Protein AF-A0A6C0L1F7-F1 (afdb_monomer)

Organism: Pseudomonas aeruginosa (NCBI:txid287)

Solvent-accessible surface area (backbone atoms only — not comparable to full-atom values): 3762 Å² total; per-residue (Å²): 130,84,76,80,67,50,62,55,27,34,45,27,31,34,90,88,67,53,73,47,81,43,52,37,88,81,41,93,75,79,81,92,59,61,73,42,71,42,79,40,36,68,91,51,82,80,81,80,76,69,73,83,74,78,84,128

Nearest PDB structures (foldseek):
  2kl7-assembly1_A  TM=4.161E-01  e=5.483E+00  Homo sapiens
  8r6p-assembly1_J  TM=1.983E-01  e=4.807E+00  Mycolicibacterium smegmatis MC2 155

pLDDT: mean 78.55, std 16.98, range [39.19, 94.31]

Sequence (56 aa):
MAEEQKVLAWRVEFEDGSVELWPAEDIKGEPAFGRWVTPLVAGGPAVDQAPEQDGE

Secondary structure (DSSP, 8-state):
------EEEEEEE-TTS-EEEEETTTSSSS---SSEEEEEETTSPP----------

Mean predicted aligned error: 9.12 Å

Structure (mmCIF, N/CA/C/O backbone):
data_AF-A0A6C0L1F7-F1
#
_entry.id   AF-A0A6C0L1F7-F1
#
loop_
_atom_site.group_PDB
_atom_site.id
_atom_site.type_symbol
_atom_site.label_atom_id
_atom_site.label_alt_id
_atom_site.label_comp_id
_atom_site.label_asym_id
_atom_site.label_entity_id
_atom_site.label_seq_id
_atom_site.pdbx_PDB_ins_code
_atom_site.Cartn_x
_atom_site.Cartn_y
_atom_site.Cartn_z
_atom_site.occupancy
_atom_site.B_iso_or_equiv
_atom_site.auth_seq_id
_atom_site.auth_comp_id
_atom_site.auth_asym_id
_atom_site.auth_atom_id
_atom_site.pdbx_PDB_model_num
ATOM 1 N N . MET A 1 1 ? 8.952 4.800 -24.544 1.00 39.19 1 MET A N 1
ATOM 2 C CA . MET A 1 1 ? 9.085 3.537 -23.79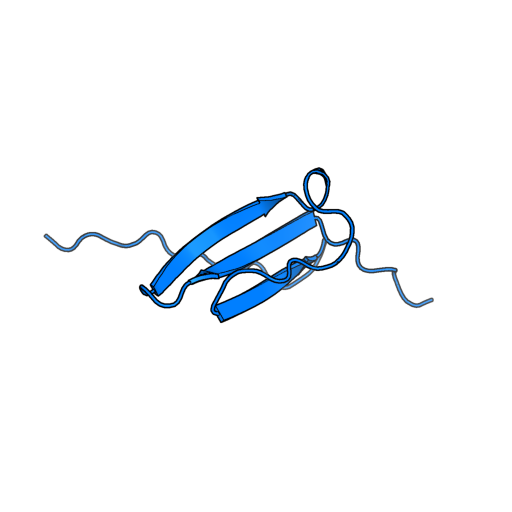5 1.00 39.19 1 MET A CA 1
ATOM 3 C C . MET A 1 1 ? 8.271 3.757 -22.542 1.00 39.19 1 MET A C 1
ATOM 5 O O . MET A 1 1 ? 8.603 4.683 -21.820 1.00 39.19 1 MET A O 1
ATOM 9 N N . ALA A 1 2 ? 7.127 3.091 -22.386 1.00 52.34 2 ALA A N 1
ATOM 10 C CA . ALA A 1 2 ? 6.388 3.198 -21.134 1.00 52.34 2 ALA A CA 1
ATOM 11 C C . ALA A 1 2 ? 7.231 2.450 -20.104 1.00 52.34 2 ALA A C 1
ATOM 13 O O . ALA A 1 2 ? 7.397 1.239 -20.224 1.00 52.34 2 ALA A O 1
ATOM 14 N N . GLU A 1 3 ? 7.883 3.181 -19.206 1.00 57.50 3 GLU A N 1
ATOM 15 C CA . GLU A 1 3 ? 8.529 2.576 -18.050 1.00 57.50 3 GLU A CA 1
ATOM 16 C C . GLU A 1 3 ? 7.440 1.801 -17.317 1.00 57.50 3 GLU A C 1
ATOM 18 O O . GLU A 1 3 ? 6.458 2.382 -16.851 1.00 57.50 3 GLU A O 1
ATOM 23 N N . GLU A 1 4 ? 7.559 0.477 -17.332 1.00 62.28 4 GLU A N 1
ATOM 24 C CA . GLU A 1 4 ? 6.640 -0.411 -16.643 1.00 62.28 4 GLU A CA 1
ATOM 25 C C . GLU A 1 4 ? 6.802 -0.115 -15.150 1.00 62.28 4 GLU A C 1
ATOM 27 O O . GLU A 1 4 ? 7.771 -0.527 -14.512 1.00 62.28 4 GLU A O 1
ATOM 32 N N . GLN A 1 5 ? 5.920 0.740 -14.628 1.00 72.19 5 GLN A N 1
ATOM 33 C CA . GLN A 1 5 ? 5.949 1.201 -13.246 1.00 72.19 5 GLN A CA 1
ATOM 34 C C . GLN A 1 5 ? 5.700 -0.005 -12.346 1.00 72.19 5 GLN A C 1
ATOM 36 O O . GLN A 1 5 ? 4.567 -0.439 -12.141 1.00 72.19 5 GLN A O 1
ATOM 41 N N . LYS A 1 6 ? 6.792 -0.583 -11.841 1.00 84.50 6 LYS A N 1
ATOM 42 C CA . LYS A 1 6 ? 6.743 -1.729 -10.941 1.00 84.50 6 LYS A CA 1
ATOM 43 C C . LYS A 1 6 ? 6.061 -1.303 -9.646 1.00 84.50 6 LYS A C 1
ATOM 45 O O . LYS A 1 6 ? 6.575 -0.440 -8.929 1.00 84.50 6 LYS A O 1
ATOM 50 N N . VAL A 1 7 ? 4.938 -1.946 -9.339 1.00 88.25 7 VAL A N 1
ATOM 51 C CA . VAL A 1 7 ? 4.296 -1.844 -8.029 1.00 88.25 7 VAL A CA 1
ATOM 52 C C . VAL A 1 7 ? 5.201 -2.524 -7.000 1.00 88.25 7 VAL A C 1
ATOM 54 O O . VAL A 1 7 ? 5.607 -3.673 -7.170 1.00 88.25 7 VAL A O 1
ATOM 57 N N . LEU A 1 8 ? 5.561 -1.781 -5.961 1.00 90.56 8 LEU A N 1
ATOM 58 C CA . LEU A 1 8 ? 6.377 -2.228 -4.835 1.00 90.56 8 LEU A CA 1
ATOM 59 C C . LEU A 1 8 ? 5.497 -2.691 -3.670 1.00 90.56 8 LEU A C 1
ATOM 61 O O . LEU A 1 8 ? 5.813 -3.674 -3.005 1.00 90.56 8 LEU A O 1
ATOM 65 N N . ALA A 1 9 ? 4.384 -1.996 -3.438 1.00 92.38 9 ALA A N 1
ATOM 66 C CA . ALA A 1 9 ? 3.439 -2.298 -2.372 1.00 92.38 9 ALA A CA 1
ATOM 67 C C . ALA A 1 9 ? 2.049 -1.730 -2.683 1.00 92.38 9 ALA A C 1
ATOM 69 O O . ALA A 1 9 ? 1.868 -0.967 -3.631 1.00 92.38 9 ALA A O 1
ATOM 70 N N . TRP A 1 10 ? 1.082 -2.084 -1.851 1.00 91.81 10 TRP A N 1
ATOM 71 C CA . TRP A 1 10 ? -0.294 -1.626 -1.888 1.00 91.81 10 TRP A CA 1
ATOM 72 C C . TRP A 1 10 ? -0.621 -0.940 -0.570 1.00 91.81 10 TRP A C 1
ATOM 74 O O . TRP A 1 10 ? -0.481 -1.542 0.492 1.00 91.81 10 TRP A O 1
ATOM 84 N N . ARG A 1 11 ? -1.068 0.314 -0.636 1.00 92.56 11 ARG A N 1
ATOM 85 C CA . ARG A 1 11 ? -1.687 0.996 0.502 1.00 92.56 11 ARG A CA 1
ATOM 86 C C . ARG A 1 11 ? -3.174 0.678 0.478 1.00 92.56 11 ARG A C 1
ATOM 88 O O . ARG A 1 11 ? -3.857 1.042 -0.477 1.00 92.56 11 ARG A O 1
ATOM 95 N N . VAL A 1 12 ? -3.649 0.002 1.512 1.00 93.19 12 VAL A N 1
ATOM 96 C CA . VAL A 1 12 ? -5.033 -0.445 1.641 1.00 93.19 12 VAL A CA 1
ATOM 97 C C . VAL A 1 12 ? -5.686 0.296 2.797 1.00 93.19 12 VAL A C 1
ATOM 99 O O . VAL A 1 12 ? -5.202 0.226 3.918 1.00 93.19 12 VAL A O 1
ATOM 102 N N . GLU A 1 13 ? -6.770 1.014 2.530 1.00 94.31 13 GLU A N 1
ATOM 103 C CA . GLU A 1 13 ? -7.586 1.681 3.549 1.00 94.31 13 GLU A CA 1
ATOM 104 C C . GLU A 1 13 ? -8.871 0.883 3.762 1.00 94.31 13 GLU A C 1
ATOM 106 O O . GLU A 1 13 ? -9.562 0.557 2.797 1.00 94.31 13 GLU A O 1
ATOM 111 N N . PHE A 1 14 ? -9.196 0.559 5.009 1.00 92.31 14 PHE A N 1
ATOM 112 C CA . PHE A 1 14 ? -10.374 -0.221 5.387 1.00 92.31 14 PHE A CA 1
ATOM 113 C C . PHE A 1 14 ? -11.556 0.677 5.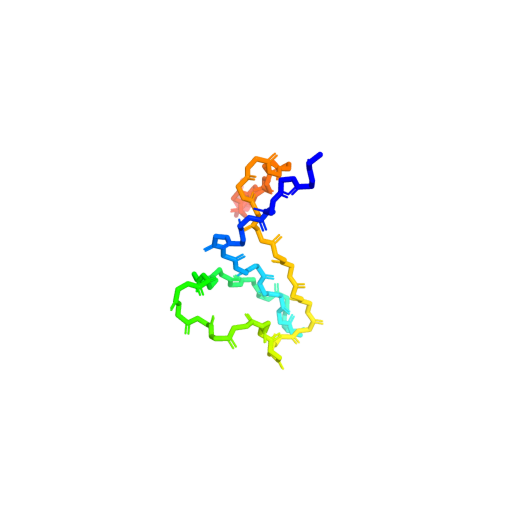762 1.00 92.31 14 PHE A C 1
ATOM 115 O O . PHE A 1 14 ? -11.422 1.886 5.922 1.00 92.31 14 PHE A O 1
ATOM 122 N N . GLU A 1 15 ? -12.746 0.089 5.905 1.00 93.25 15 GLU A N 1
ATOM 123 C CA . GLU A 1 15 ? -13.962 0.843 6.253 1.00 93.25 15 GLU A CA 1
ATOM 124 C C . GLU A 1 15 ? -13.891 1.526 7.625 1.00 93.25 15 GLU A C 1
ATOM 126 O O . GLU A 1 15 ? -14.501 2.579 7.802 1.00 93.25 15 GLU A O 1
ATOM 131 N N . ASP A 1 16 ? -13.118 0.959 8.553 1.00 91.75 16 ASP A N 1
ATOM 132 C CA . ASP A 1 16 ? -12.832 1.525 9.878 1.00 91.75 16 ASP A CA 1
ATOM 133 C C . ASP A 1 16 ? -11.895 2.751 9.821 1.00 91.75 16 ASP A C 1
ATOM 135 O O . ASP A 1 16 ? -11.754 3.483 10.793 1.00 91.75 16 ASP A O 1
ATOM 139 N N . GLY A 1 17 ? -11.277 3.014 8.664 1.00 89.94 17 GLY A N 1
ATOM 140 C CA . GLY A 1 17 ? -10.286 4.077 8.478 1.00 89.94 17 GLY A CA 1
ATOM 141 C C . GLY A 1 17 ? -8.846 3.626 8.722 1.00 89.94 17 GLY A C 1
ATOM 142 O O . GLY A 1 17 ? -7.921 4.386 8.446 1.00 89.94 17 GLY A O 1
ATOM 143 N N . SER A 1 18 ? -8.632 2.387 9.176 1.00 91.88 18 SER A N 1
ATOM 144 C CA . SER A 1 18 ? -7.292 1.810 9.301 1.00 91.88 18 SER A CA 1
ATOM 145 C C . SER A 1 18 ? -6.612 1.708 7.934 1.00 91.88 18 SER A C 1
ATOM 147 O O . SER A 1 18 ? -7.250 1.367 6.934 1.00 91.88 18 SER A O 1
ATOM 149 N N . VAL A 1 19 ? -5.303 1.957 7.898 1.00 92.12 19 VAL A N 1
ATOM 150 C CA . VAL A 1 19 ? -4.484 1.868 6.686 1.00 92.12 19 VAL A CA 1
ATOM 151 C C . VAL A 1 19 ? -3.397 0.822 6.883 1.00 92.12 19 VAL A C 1
ATOM 153 O O . VAL A 1 19 ? -2.614 0.906 7.824 1.00 92.12 19 VAL A O 1
ATOM 156 N N . GLU A 1 20 ? -3.298 -0.125 5.955 1.00 92.12 20 GLU A N 1
ATOM 157 C CA . GLU A 1 20 ? -2.257 -1.148 5.944 1.00 92.12 20 GLU A CA 1
ATOM 158 C C . GLU A 1 20 ? -1.412 -1.077 4.672 1.00 92.12 20 GLU A C 1
ATOM 160 O O . GLU A 1 20 ? -1.890 -0.731 3.588 1.00 92.12 20 GLU A O 1
ATOM 165 N N . LEU A 1 21 ? -0.136 -1.435 4.806 1.00 91.88 21 LEU A N 1
ATOM 166 C CA . LEU A 1 21 ? 0.794 -1.562 3.692 1.00 91.88 21 LEU A CA 1
ATOM 167 C C . LEU A 1 21 ? 1.078 -3.032 3.420 1.00 91.88 21 LEU A C 1
ATOM 169 O O . LEU A 1 21 ? 1.612 -3.738 4.272 1.00 91.88 21 LEU A O 1
ATOM 173 N N . TRP A 1 22 ? 0.778 -3.4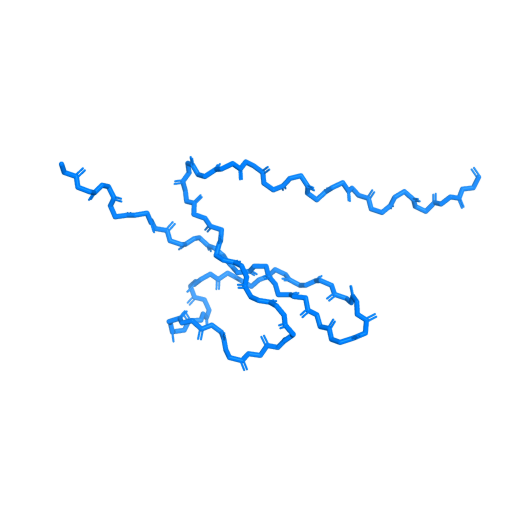59 2.200 1.00 91.94 22 TRP A N 1
ATOM 174 C CA . TRP A 1 22 ? 0.966 -4.832 1.760 1.00 91.94 22 TRP A CA 1
ATOM 175 C C . TRP A 1 22 ? 2.022 -4.896 0.656 1.00 91.94 22 TRP A C 1
ATOM 177 O O . TRP A 1 22 ? 1.826 -4.282 -0.395 1.00 91.94 22 TRP A O 1
ATOM 187 N N . PRO A 1 23 ? 3.145 -5.608 0.840 1.00 92.00 23 PRO A N 1
ATOM 188 C CA . PRO A 1 23 ? 4.158 -5.723 -0.201 1.00 92.00 23 PRO A CA 1
ATOM 189 C C . PRO A 1 23 ? 3.580 -6.417 -1.439 1.00 92.00 23 PRO A C 1
ATOM 191 O O . PRO A 1 23 ? 2.862 -7.411 -1.340 1.00 92.00 23 PRO A O 1
ATOM 194 N N . ALA A 1 24 ? 3.909 -5.908 -2.628 1.00 91.25 24 ALA A N 1
ATOM 195 C CA . ALA A 1 24 ? 3.401 -6.468 -3.882 1.00 91.25 24 ALA A CA 1
ATOM 196 C C . ALA A 1 24 ? 3.917 -7.896 -4.134 1.00 91.25 24 ALA A C 1
ATOM 198 O O . ALA A 1 24 ? 3.332 -8.631 -4.919 1.00 91.25 24 ALA A O 1
ATOM 199 N N . GLU A 1 25 ? 4.992 -8.305 -3.457 1.00 91.38 25 GLU A N 1
ATOM 200 C CA . GLU A 1 25 ? 5.527 -9.670 -3.511 1.00 91.38 25 GLU A CA 1
ATOM 201 C C . GLU A 1 25 ? 4.618 -10.694 -2.808 1.00 91.38 25 GLU A C 1
ATOM 203 O O . GLU A 1 25 ? 4.590 -11.856 -3.215 1.00 91.38 25 GLU A O 1
ATOM 208 N N . ASP A 1 26 ? 3.829 -10.265 -1.816 1.00 91.38 26 ASP A N 1
ATOM 209 C CA . ASP A 1 26 ? 2.854 -11.112 -1.110 1.00 91.38 26 ASP A CA 1
ATOM 210 C C . ASP A 1 26 ? 1.512 -11.218 -1.852 1.00 91.38 26 ASP A C 1
ATOM 212 O O . ASP A 1 26 ? 0.732 -12.145 -1.620 1.00 91.38 26 ASP A O 1
ATOM 216 N N . ILE A 1 27 ? 1.230 -10.294 -2.777 1.00 87.38 27 ILE A N 1
ATOM 217 C CA . ILE A 1 27 ? -0.055 -10.208 -3.476 1.00 87.38 27 ILE A CA 1
ATOM 218 C C . ILE A 1 27 ? 0.118 -10.545 -4.952 1.00 87.38 27 ILE A C 1
ATOM 220 O O . ILE A 1 27 ? 0.797 -9.861 -5.713 1.00 87.38 27 ILE A O 1
A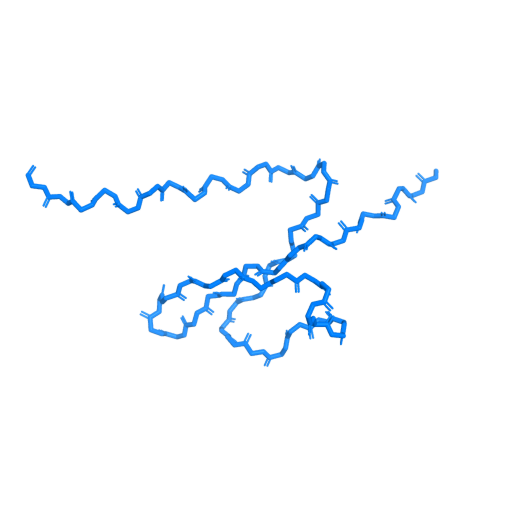TOM 224 N N . LYS A 1 28 ? -0.576 -11.592 -5.404 1.00 85.31 28 LYS A N 1
ATOM 225 C CA . LYS A 1 28 ? -0.633 -11.926 -6.829 1.00 85.31 28 LYS A CA 1
ATOM 226 C C . LYS A 1 28 ? -1.642 -11.026 -7.543 1.00 85.31 28 LYS A C 1
ATOM 228 O O . LYS A 1 28 ? -2.817 -11.368 -7.623 1.00 85.31 28 LYS A O 1
ATOM 233 N N . GLY A 1 29 ? -1.158 -9.915 -8.097 1.00 84.94 29 GLY A N 1
ATOM 234 C CA . GLY A 1 29 ? -1.970 -8.952 -8.848 1.00 84.94 29 GLY A CA 1
ATOM 235 C C . GLY A 1 29 ? -2.468 -7.800 -7.975 1.00 84.94 29 GLY A C 1
ATOM 236 O O . GLY A 1 29 ? -1.715 -7.295 -7.146 1.00 84.94 29 GLY A O 1
ATOM 237 N N . GLU A 1 30 ? -3.718 -7.379 -8.182 1.00 86.25 30 GLU A N 1
ATOM 238 C CA . GLU A 1 30 ? -4.359 -6.309 -7.406 1.00 86.25 30 GLU A CA 1
ATOM 239 C C . GLU A 1 30 ? -5.106 -6.865 -6.179 1.00 86.25 30 GLU A C 1
ATOM 241 O O . GLU A 1 30 ? -5.874 -7.825 -6.313 1.00 86.25 30 GLU A O 1
ATOM 246 N N . PRO A 1 31 ? -4.920 -6.274 -4.984 1.00 89.12 31 PRO A N 1
ATOM 247 C CA . PRO A 1 31 ? -5.716 -6.600 -3.810 1.00 89.12 31 PRO A CA 1
ATOM 248 C C . PRO A 1 31 ? -7.193 -6.281 -4.056 1.00 89.12 31 PRO A C 1
ATOM 250 O O . PRO A 1 31 ? -7.533 -5.189 -4.500 1.00 89.12 31 PRO A O 1
ATOM 253 N N . ALA A 1 32 ? -8.076 -7.215 -3.701 1.00 87.94 32 ALA A N 1
ATOM 254 C CA . ALA A 1 32 ? -9.531 -7.026 -3.742 1.00 87.94 32 ALA A CA 1
ATOM 255 C C . ALA A 1 32 ? -10.142 -6.838 -2.339 1.00 87.94 32 ALA A C 1
ATOM 257 O O . ALA A 1 32 ? -11.321 -7.118 -2.127 1.00 87.94 32 ALA A O 1
ATOM 258 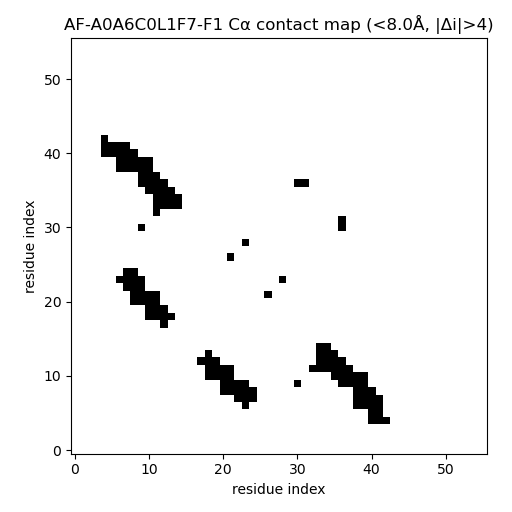N N . PHE A 1 33 ? -9.327 -6.426 -1.367 1.00 88.50 33 PHE A N 1
ATOM 259 C CA . PHE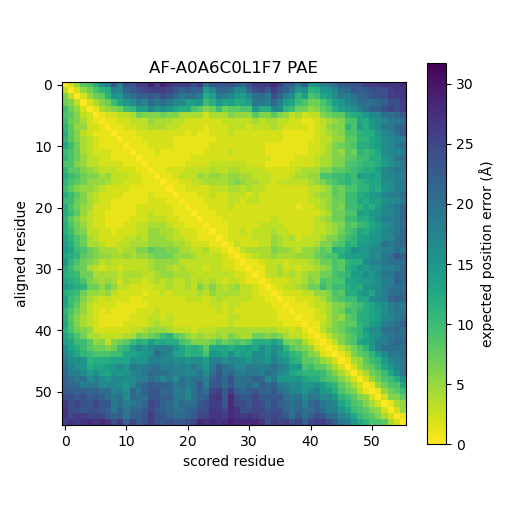 A 1 33 ? -9.724 -6.202 0.021 1.00 88.50 33 PHE A CA 1
ATOM 260 C C . PHE A 1 33 ? -9.448 -4.754 0.434 1.00 88.50 33 PHE A C 1
ATOM 262 O O . PHE A 1 33 ? -8.628 -4.072 -0.178 1.00 88.50 33 PHE A O 1
ATOM 269 N N . GLY A 1 34 ? -10.137 -4.301 1.481 1.00 88.06 34 GLY A N 1
ATOM 270 C CA . GLY A 1 34 ? -10.181 -2.892 1.861 1.00 88.06 34 GLY A CA 1
ATOM 271 C C . GLY A 1 34 ? -11.203 -2.095 1.050 1.00 88.06 34 GLY A C 1
ATOM 272 O O . GLY A 1 34 ? -11.786 -2.569 0.077 1.00 88.06 34 GLY A O 1
ATOM 273 N N . ARG A 1 35 ? -11.448 -0.868 1.498 1.00 92.50 35 ARG A N 1
ATOM 274 C CA . ARG A 1 35 ? -12.319 0.116 0.856 1.00 92.50 35 ARG A CA 1
ATOM 275 C C . ARG A 1 35 ? -11.602 0.843 -0.281 1.00 92.50 35 ARG A C 1
ATOM 277 O O . ARG A 1 35 ? -12.217 1.099 -1.313 1.00 92.50 35 ARG A O 1
ATOM 284 N N . TRP A 1 36 ? -10.322 1.165 -0.093 1.00 91.69 36 TRP A N 1
ATOM 285 C CA . TRP A 1 36 ? -9.480 1.799 -1.107 1.00 91.69 36 TRP A CA 1
ATOM 286 C C . TRP A 1 36 ? -8.143 1.086 -1.226 1.00 91.69 36 TRP A C 1
ATOM 288 O O . TRP A 1 36 ? -7.503 0.797 -0.219 1.00 91.69 36 TRP A O 1
ATOM 298 N N . VAL A 1 37 ? -7.715 0.845 -2.462 1.00 91.06 37 VAL A N 1
ATOM 299 C CA . VAL A 1 37 ? -6.462 0.161 -2.784 1.00 91.06 37 VAL A CA 1
ATOM 300 C C . VAL A 1 37 ? -5.646 1.050 -3.712 1.00 91.06 37 VAL A C 1
ATOM 302 O O . VAL A 1 37 ? -6.070 1.346 -4.828 1.00 91.06 37 VAL A O 1
ATOM 305 N N . THR A 1 38 ? -4.471 1.475 -3.251 1.00 91.12 38 THR A N 1
ATOM 306 C CA . THR A 1 38 ? -3.583 2.367 -4.003 1.00 91.12 38 THR A CA 1
ATOM 307 C C . THR A 1 38 ? -2.241 1.679 -4.275 1.00 91.12 38 THR A C 1
ATOM 309 O O . THR A 1 38 ? -1.553 1.312 -3.316 1.00 91.12 38 THR A O 1
ATOM 312 N N . PRO A 1 39 ? -1.822 1.521 -5.547 1.00 90.06 39 PRO A N 1
ATOM 313 C CA . PRO A 1 39 ? -0.501 0.996 -5.878 1.00 90.06 39 PRO A CA 1
ATOM 314 C C . PRO A 1 39 ? 0.594 2.000 -5.513 1.00 90.06 39 PRO A C 1
ATOM 316 O O . PRO A 1 39 ? 0.539 3.170 -5.888 1.00 90.06 39 PRO A O 1
ATOM 319 N N . LEU A 1 40 ? 1.633 1.522 -4.837 1.00 89.12 40 LEU A N 1
ATOM 320 C CA . LEU A 1 40 ? 2.870 2.257 -4.599 1.00 89.12 40 LEU A CA 1
ATOM 321 C C . LEU A 1 40 ? 3.906 1.800 -5.621 1.00 89.12 40 LEU A C 1
ATOM 323 O O . LEU A 1 40 ? 4.376 0.666 -5.567 1.00 89.12 40 LEU A O 1
ATOM 327 N N . VAL A 1 41 ? 4.247 2.672 -6.566 1.00 87.94 41 VAL A N 1
ATOM 328 C CA . VAL A 1 41 ? 5.156 2.373 -7.683 1.00 87.94 41 VAL A CA 1
ATOM 329 C C . VAL A 1 41 ? 6.530 3.006 -7.477 1.00 87.94 41 VAL A C 1
ATOM 331 O O . VAL A 1 41 ? 6.652 4.101 -6.926 1.00 87.94 41 VAL A O 1
ATOM 334 N N . ALA A 1 42 ? 7.582 2.328 -7.940 1.00 80.00 42 ALA A N 1
ATOM 335 C CA . ALA A 1 42 ? 8.938 2.873 -7.918 1.00 80.00 42 ALA A CA 1
ATOM 336 C C . ALA A 1 42 ? 9.020 4.178 -8.734 1.00 80.00 42 ALA A C 1
ATOM 338 O O . ALA A 1 42 ? 8.631 4.203 -9.899 1.00 80.00 42 ALA A O 1
ATOM 339 N N . GLY A 1 43 ? 9.532 5.255 -8.126 1.00 73.06 43 GLY A N 1
ATOM 340 C CA . GLY A 1 43 ? 9.626 6.574 -8.768 1.00 73.06 43 GLY A CA 1
ATOM 341 C C . GLY A 1 43 ? 8.313 7.369 -8.811 1.00 73.06 43 GLY A C 1
ATOM 342 O O . GLY A 1 43 ? 8.285 8.450 -9.396 1.00 73.06 43 GLY A O 1
ATOM 343 N N . GLY A 1 44 ? 7.242 6.861 -8.191 1.00 65.69 44 GLY A N 1
ATOM 344 C CA . GLY A 1 44 ? 6.010 7.614 -7.966 1.00 65.69 44 GLY A CA 1
ATOM 345 C C . GLY A 1 44 ? 6.178 8.715 -6.908 1.00 65.69 44 GLY A C 1
ATOM 346 O O . GLY A 1 44 ? 7.189 8.745 -6.199 1.00 65.69 44 GLY A O 1
ATOM 347 N N . PRO A 1 45 ? 5.202 9.633 -6.783 1.00 63.84 45 PRO A N 1
ATOM 348 C CA . PRO A 1 45 ? 5.201 10.616 -5.705 1.00 63.84 45 PRO A CA 1
ATOM 349 C C . PRO A 1 45 ? 5.296 9.893 -4.357 1.00 63.84 45 PRO A C 1
ATOM 351 O O . PRO A 1 45 ? 4.562 8.933 -4.116 1.00 63.84 45 PRO A O 1
ATOM 354 N N . ALA A 1 46 ? 6.222 10.335 -3.501 1.00 59.72 46 ALA A N 1
ATOM 355 C CA . ALA A 1 46 ? 6.352 9.797 -2.156 1.00 59.72 46 ALA A CA 1
ATOM 356 C C . ALA A 1 46 ? 5.006 9.965 -1.442 1.00 59.72 46 ALA A C 1
ATOM 358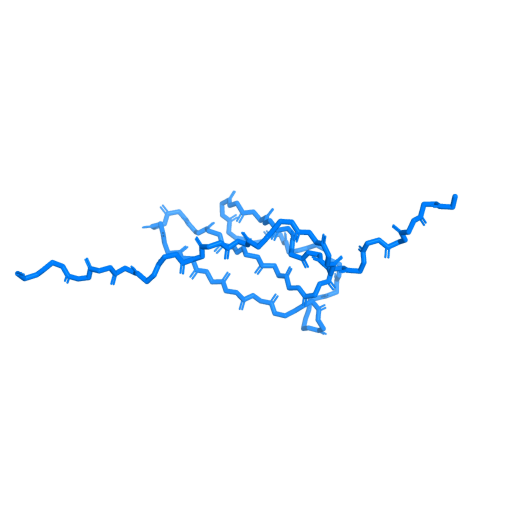 O O . ALA A 1 46 ? 4.499 11.079 -1.311 1.00 59.72 46 ALA A O 1
ATOM 359 N N . VAL A 1 47 ? 4.396 8.851 -1.036 1.00 60.22 47 VAL A N 1
ATOM 360 C CA . VAL A 1 47 ? 3.234 8.902 -0.156 1.00 60.22 47 VAL A CA 1
ATOM 361 C C . VAL A 1 47 ? 3.778 9.250 1.221 1.00 60.22 47 VAL A C 1
ATOM 363 O O . VAL A 1 47 ? 4.292 8.384 1.924 1.00 60.22 47 VAL A O 1
ATOM 366 N N . ASP A 1 48 ? 3.711 10.534 1.571 1.00 54.78 48 ASP A N 1
ATOM 367 C CA . ASP A 1 48 ? 3.866 11.012 2.942 1.00 54.78 48 ASP A CA 1
ATOM 368 C C . ASP A 1 48 ? 2.745 10.381 3.780 1.00 54.78 48 ASP A C 1
ATOM 370 O O . ASP A 1 48 ? 1.649 10.924 3.923 1.00 54.78 48 ASP A O 1
ATOM 374 N N . GLN A 1 49 ? 2.995 9.192 4.328 1.00 53.53 49 GLN A N 1
ATOM 375 C CA . GLN A 1 49 ? 2.347 8.809 5.572 1.00 53.53 49 GLN A CA 1
ATOM 376 C C . GLN A 1 49 ? 2.968 9.698 6.642 1.00 53.53 49 GLN A C 1
ATOM 378 O O . GLN A 1 49 ? 3.979 9.345 7.248 1.00 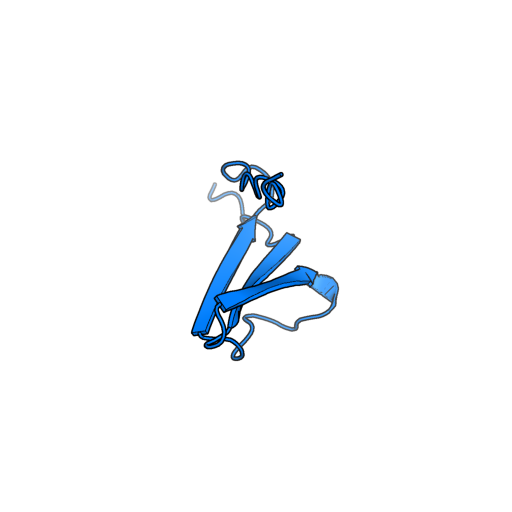53.53 49 GLN A O 1
ATOM 383 N N . ALA A 1 50 ? 2.394 10.890 6.823 1.00 49.84 50 ALA A N 1
ATOM 384 C CA . ALA A 1 50 ? 2.630 11.644 8.039 1.00 49.84 50 ALA A CA 1
ATOM 385 C C . ALA A 1 50 ? 2.347 10.680 9.203 1.00 49.84 50 ALA A C 1
ATOM 387 O O . ALA A 1 50 ? 1.283 10.050 9.192 1.00 49.84 50 ALA A O 1
ATOM 388 N N . PRO A 1 51 ? 3.281 10.492 10.154 1.00 50.22 51 PRO A N 1
ATOM 389 C CA . PRO A 1 51 ? 2.956 9.746 11.355 1.00 50.22 51 PRO A CA 1
ATOM 390 C C . PRO A 1 51 ? 1.711 10.399 11.951 1.00 50.22 51 PRO A C 1
ATOM 392 O O . PRO A 1 51 ? 1.644 11.630 12.011 1.00 50.22 51 PRO A O 1
ATOM 395 N N . GLU A 1 52 ? 0.722 9.591 12.333 1.00 56.41 52 GLU A N 1
ATOM 396 C CA . GLU A 1 52 ? -0.335 10.040 13.231 1.00 56.41 52 GLU A CA 1
ATOM 397 C C . GLU A 1 52 ? 0.371 10.684 14.425 1.00 56.41 52 GLU A C 1
ATOM 399 O O . GLU A 1 52 ? 0.972 10.016 15.263 1.00 56.41 52 GLU A O 1
ATOM 404 N N . GLN A 1 53 ? 0.425 12.018 14.424 1.00 50.38 53 GLN A N 1
ATOM 405 C CA . GLN A 1 53 ? 0.797 12.774 15.598 1.00 50.38 53 GLN A CA 1
ATOM 406 C C . GLN A 1 53 ? -0.377 12.579 16.546 1.00 50.38 53 GLN A C 1
ATOM 408 O O . GLN A 1 53 ? -1.348 13.333 16.493 1.00 50.38 53 GLN A O 1
ATOM 413 N N . ASP A 1 54 ? -0.295 11.523 17.357 1.00 51.53 54 ASP A N 1
ATOM 414 C CA . ASP A 1 54 ? -0.981 11.455 18.637 1.00 51.53 54 ASP A CA 1
ATOM 415 C C . ASP A 1 54 ? -0.790 12.817 19.306 1.00 51.53 54 ASP A C 1
ATOM 417 O O . ASP A 1 54 ? 0.329 13.251 19.601 1.00 51.53 54 ASP A O 1
ATOM 421 N N . GLY A 1 55 ? -1.897 13.547 19.396 1.00 52.53 55 GLY A N 1
ATOM 422 C CA . GLY A 1 55 ? -1.946 14.827 20.066 1.00 52.53 55 GLY A CA 1
ATOM 423 C C . GLY A 1 55 ? -1.735 14.623 21.556 1.00 52.53 55 GLY A C 1
ATOM 424 O O . GLY A 1 55 ? -2.466 13.857 22.183 1.00 52.53 55 GLY A O 1
ATOM 425 N N . GLU A 1 56 ? -0.791 15.372 22.113 1.00 41.97 56 GLU A N 1
ATOM 426 C CA . GLU A 1 56 ? -0.784 15.745 23.525 1.00 41.97 56 GLU A CA 1
ATOM 427 C C . GLU A 1 56 ? -0.486 17.243 23.655 1.00 41.97 56 GLU A C 1
ATOM 429 O O . GLU A 1 56 ? 0.434 17.735 22.956 1.00 41.97 56 GLU A O 1
#

Radius of gyration: 13.18 Å; Cα contacts (8 Å, |Δi|>4): 70; chains: 1; bounding box: 24×28×47 Å

Foldseek 3Di:
DPPPFDFQWKWAAAPV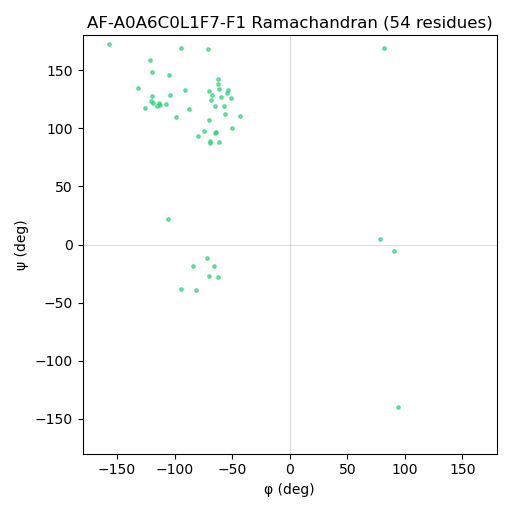RDTDIGGVVVDDPFDPDHPDIDTDTVPDDDPPPPPPPPDD